Protein AF-A0A355B8C4-F1 (afdb_monomer_lite)

Secondary structure (DSSP, 8-state):
-HHHHHHTT--BPPPSS-SS--B--GGG--SSHHHHHHHHHHHH------GGGGS--TTS----

pLDDT: mean 85.02, std 16.55, range [39.66, 97.38]

Foldseek 3Di:
DVVVCVVVVWDWDDDPPDPDIGTDPVVVPAPAQVRVQVCCCVVPVDHDDRPCVVPDPPPDDDDD

Sequence (64 aa):
MQGYLQRAEIPFIEPQGAYYIMADVSGFGASDDVDFAMRLVREHGVATVPGSSFYHSSGMGGKG

Structure (mmCIF, N/CA/C/O backbone):
data_AF-A0A355B8C4-F1
#
_entry.id   AF-A0A355B8C4-F1
#
loop_
_atom_site.group_PDB
_atom_site.id
_atom_site.type_symbol
_atom_site.label_atom_id
_atom_site.label_a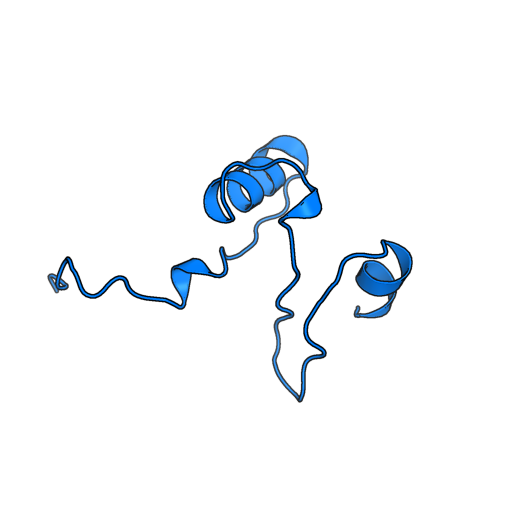lt_id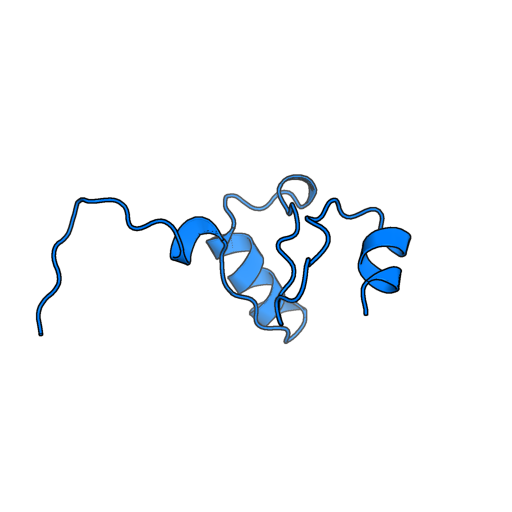
_atom_site.label_comp_id
_atom_site.label_asym_id
_atom_site.label_entity_id
_atom_site.label_seq_id
_atom_site.pdbx_PDB_ins_code
_atom_site.Cartn_x
_atom_site.Cartn_y
_atom_site.Cartn_z
_atom_site.occupancy
_atom_site.B_iso_or_equiv
_atom_site.auth_seq_id
_atom_site.auth_comp_id
_atom_site.auth_asym_id
_atom_site.auth_atom_id
_atom_site.pdbx_PDB_model_num
ATOM 1 N N . MET A 1 1 ? -7.852 -4.602 13.765 1.00 56.62 1 MET A N 1
ATOM 2 C CA . MET A 1 1 ? -7.730 -4.460 12.294 1.00 56.62 1 MET A CA 1
ATOM 3 C C . MET A 1 1 ? -6.638 -5.357 11.697 1.00 56.62 1 MET A C 1
ATOM 5 O O . MET A 1 1 ? -6.847 -5.853 10.602 1.00 56.62 1 MET A O 1
ATOM 9 N N . GLN A 1 2 ? -5.541 -5.652 12.417 1.00 59.44 2 GLN A N 1
ATOM 10 C CA . GLN A 1 2 ? -4.447 -6.537 11.954 1.00 59.44 2 GLN A CA 1
ATOM 11 C C . GLN A 1 2 ? -4.889 -7.975 11.602 1.00 59.44 2 GLN A C 1
ATOM 13 O O . GLN A 1 2 ? -4.341 -8.579 10.685 1.00 59.44 2 GLN A O 1
ATOM 18 N N . GLY A 1 3 ? -5.930 -8.501 12.261 1.00 72.56 3 GLY A N 1
ATOM 19 C CA . GLY A 1 3 ? -6.402 -9.872 12.026 1.00 72.56 3 GLY A CA 1
ATOM 20 C C . GLY A 1 3 ? -6.921 -10.153 10.609 1.00 72.56 3 GLY A C 1
ATOM 21 O O . GLY A 1 3 ? -6.887 -11.300 10.178 1.00 72.56 3 GLY A O 1
ATOM 22 N N . TYR A 1 4 ? -7.370 -9.138 9.859 1.00 86.81 4 TYR A N 1
ATOM 23 C CA . TYR A 1 4 ? -7.868 -9.356 8.496 1.00 86.81 4 TYR A CA 1
ATOM 24 C C . TYR A 1 4 ? -6.742 -9.608 7.493 1.00 86.81 4 TYR A C 1
ATOM 26 O O . TYR A 1 4 ? -6.877 -10.507 6.673 1.00 86.81 4 TYR A O 1
ATOM 34 N N . LEU A 1 5 ? -5.625 -8.879 7.591 1.00 87.19 5 LEU A N 1
ATOM 35 C CA . LEU A 1 5 ? -4.470 -9.095 6.713 1.00 87.19 5 LEU A CA 1
ATOM 36 C C . LEU A 1 5 ? -3.792 -10.437 7.008 1.00 87.19 5 LEU A C 1
ATOM 38 O O . LEU A 1 5 ? -3.476 -11.170 6.080 1.00 87.19 5 LEU A O 1
ATOM 42 N N . GLN A 1 6 ? -3.670 -10.806 8.290 1.00 88.38 6 GLN A N 1
ATOM 43 C CA . GLN A 1 6 ? -3.164 -12.126 8.691 1.00 88.38 6 GLN A CA 1
ATOM 44 C C . GLN A 1 6 ? -4.040 -1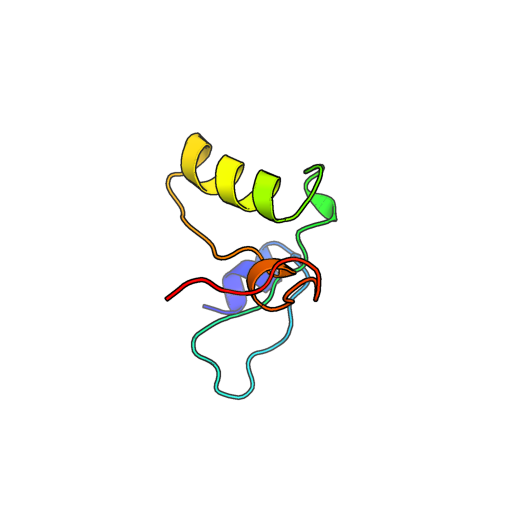3.259 8.151 1.00 88.38 6 GLN A C 1
ATOM 46 O O . GLN A 1 6 ? -3.532 -14.233 7.610 1.00 88.38 6 GLN A O 1
ATOM 51 N N . ARG A 1 7 ? -5.367 -13.125 8.268 1.00 91.88 7 ARG A N 1
ATOM 52 C CA . ARG A 1 7 ? -6.317 -14.132 7.777 1.00 91.88 7 ARG A CA 1
ATOM 53 C C . ARG A 1 7 ? -6.389 -14.190 6.249 1.00 91.88 7 ARG A C 1
ATOM 55 O O . ARG A 1 7 ? -6.750 -15.232 5.716 1.00 91.88 7 ARG A O 1
ATOM 62 N N . ALA A 1 8 ? -6.075 -13.089 5.572 1.00 89.88 8 ALA A N 1
ATOM 63 C CA . ALA A 1 8 ? -5.938 -13.025 4.121 1.00 89.88 8 ALA A CA 1
ATOM 64 C C . ALA A 1 8 ? -4.548 -13.470 3.630 1.00 89.88 8 ALA A C 1
ATOM 66 O O . ALA A 1 8 ? -4.311 -13.436 2.428 1.00 89.88 8 ALA A O 1
ATOM 67 N N . GLU A 1 9 ? -3.642 -13.850 4.541 1.00 92.31 9 GLU A N 1
ATOM 68 C CA . GLU A 1 9 ? -2.263 -14.256 4.237 1.00 92.31 9 GLU A CA 1
ATOM 69 C C . GLU A 1 9 ? -1.482 -13.203 3.430 1.00 92.31 9 GLU A C 1
ATOM 71 O O . GLU A 1 9 ? -0.575 -13.519 2.664 1.00 92.31 9 GLU A O 1
ATOM 76 N N . ILE A 1 10 ? -1.818 -11.925 3.628 1.00 93.75 10 ILE A N 1
ATOM 77 C CA . ILE A 1 10 ? -1.125 -10.797 3.003 1.00 93.75 10 ILE A CA 1
ATOM 78 C C . ILE A 1 10 ? 0.051 -10.421 3.906 1.00 93.75 10 ILE A C 1
ATOM 80 O O . ILE A 1 10 ? -0.189 -10.105 5.073 1.00 93.75 10 ILE A O 1
ATOM 84 N N . PRO A 1 11 ? 1.306 -10.417 3.424 1.00 95.25 11 PRO A N 1
ATOM 85 C CA . PRO A 1 11 ? 2.438 -9.959 4.222 1.00 95.25 11 PRO A CA 1
ATOM 86 C C . PRO A 1 11 ? 2.313 -8.466 4.551 1.00 95.25 11 PRO A C 1
ATOM 88 O O . PRO A 1 11 ? 1.914 -7.663 3.710 1.00 95.25 11 PRO A O 1
ATOM 91 N N . PHE A 1 12 ? 2.664 -8.065 5.772 1.00 94.19 12 PHE A N 1
ATOM 92 C CA . PHE A 1 12 ? 2.651 -6.660 6.182 1.00 94.19 12 PHE A CA 1
ATOM 93 C C . PHE A 1 12 ? 3.641 -6.382 7.314 1.00 94.19 12 PHE A C 1
ATOM 95 O O . PHE A 1 12 ? 4.070 -7.292 8.023 1.00 94.19 12 PHE A O 1
ATOM 102 N N . ILE A 1 13 ? 3.978 -5.106 7.500 1.00 92.12 13 ILE A N 1
ATOM 103 C CA . ILE A 1 13 ? 4.804 -4.639 8.618 1.00 92.12 13 ILE A CA 1
ATOM 104 C C . ILE A 1 13 ? 3.900 -4.343 9.813 1.00 92.12 13 ILE A C 1
ATOM 106 O O . ILE A 1 13 ? 2.986 -3.519 9.723 1.00 92.12 13 ILE A O 1
ATOM 110 N N . GLU A 1 14 ? 4.159 -5.001 10.944 1.00 90.69 14 GLU A N 1
ATOM 111 C CA . GLU A 1 14 ? 3.392 -4.781 12.167 1.00 90.69 14 GLU A CA 1
ATOM 112 C C . GLU A 1 14 ? 3.586 -3.343 12.687 1.00 90.69 14 GLU A C 1
ATOM 114 O O . GLU A 1 14 ? 4.721 -2.917 12.930 1.00 90.69 14 GLU A O 1
ATOM 119 N N . PRO A 1 15 ? 2.501 -2.569 12.870 1.00 90.19 15 PRO A N 1
ATOM 120 C CA . PRO A 1 15 ? 2.616 -1.173 13.262 1.00 90.19 15 PRO A CA 1
ATOM 121 C C . PRO A 1 15 ? 3.043 -1.050 14.731 1.00 90.19 15 PRO A C 1
ATOM 123 O O . PRO A 1 15 ? 2.330 -1.478 15.632 1.00 90.19 15 PRO A O 1
ATOM 126 N N . GLN A 1 16 ? 4.163 -0.372 14.986 1.00 90.56 16 GLN A N 1
ATOM 127 C CA . GLN A 1 16 ? 4.691 -0.104 16.336 1.00 90.56 16 GLN A CA 1
ATOM 128 C C . GLN A 1 16 ? 4.141 1.206 16.944 1.00 90.56 16 GLN A C 1
ATOM 130 O O . GLN A 1 16 ? 4.851 1.933 17.633 1.00 90.56 16 GLN A O 1
ATOM 135 N N . GLY A 1 17 ? 2.883 1.549 16.642 1.00 88.62 17 GLY A N 1
ATOM 136 C CA . GLY A 1 17 ? 2.248 2.822 17.033 1.00 88.62 17 GLY A CA 1
ATOM 137 C C . GLY A 1 17 ? 1.845 3.734 15.866 1.00 88.62 17 GLY A C 1
ATOM 138 O O . GLY A 1 17 ? 1.378 4.848 16.090 1.00 88.62 17 GLY A O 1
ATOM 139 N N . ALA A 1 18 ? 2.002 3.275 14.622 1.00 87.31 18 ALA A N 1
ATOM 140 C CA . ALA A 1 18 ? 1.508 3.978 13.442 1.00 87.31 18 ALA A CA 1
ATOM 141 C C . ALA A 1 18 ? -0.010 3.797 13.256 1.00 87.31 18 ALA A C 1
ATOM 143 O O . ALA A 1 18 ? -0.568 2.743 13.559 1.00 87.31 18 ALA A O 1
ATOM 144 N N . TYR A 1 19 ? -0.661 4.807 12.672 1.00 89.12 19 TYR A N 1
ATOM 145 C CA . TYR A 1 19 ? -2.075 4.752 12.267 1.00 89.12 19 TYR A CA 1
ATOM 146 C C . TYR A 1 19 ? -2.298 4.066 10.905 1.00 89.12 19 TYR A C 1
ATOM 148 O O . TYR A 1 19 ? -3.423 4.017 10.417 1.00 89.12 19 TYR A O 1
ATOM 156 N N . TYR A 1 20 ? -1.237 3.547 10.282 1.00 89.25 20 TYR A N 1
ATOM 157 C CA . TYR A 1 20 ? -1.270 2.858 8.995 1.00 89.25 20 TYR A CA 1
ATOM 158 C C . TYR A 1 20 ? -0.487 1.545 9.064 1.00 89.25 20 TYR A C 1
ATOM 160 O O . TYR A 1 20 ? 0.352 1.347 9.943 1.00 89.25 20 TYR A O 1
ATOM 168 N N . ILE A 1 21 ? -0.768 0.655 8.115 1.00 92.31 21 ILE A N 1
ATOM 169 C CA . ILE A 1 21 ? -0.042 -0.597 7.904 1.00 92.31 21 ILE A CA 1
ATOM 170 C C . ILE A 1 21 ? 0.498 -0.573 6.478 1.00 92.31 21 ILE A C 1
ATOM 172 O O . ILE A 1 21 ? -0.238 -0.239 5.552 1.00 92.31 21 ILE A O 1
ATOM 176 N N . MET A 1 22 ? 1.766 -0.940 6.310 1.00 93.12 22 MET A N 1
ATOM 177 C CA . MET A 1 22 ? 2.343 -1.194 4.993 1.00 93.12 22 MET A CA 1
ATOM 178 C C . MET A 1 22 ? 2.184 -2.680 4.676 1.00 93.12 22 MET A C 1
ATOM 180 O O . MET A 1 22 ? 2.682 -3.513 5.435 1.00 93.12 22 MET A O 1
ATOM 184 N N . ALA A 1 23 ? 1.478 -3.003 3.594 1.00 94.12 23 ALA A N 1
ATOM 185 C CA . ALA A 1 23 ? 1.231 -4.371 3.147 1.00 94.12 23 ALA A CA 1
ATOM 186 C C . ALA A 1 23 ? 1.928 -4.633 1.807 1.00 94.12 23 ALA A C 1
ATOM 188 O O . ALA A 1 23 ? 1.973 -3.751 0.949 1.00 94.12 23 ALA A O 1
ATOM 189 N N . ASP A 1 24 ? 2.463 -5.838 1.634 1.00 93.69 24 ASP A N 1
ATOM 190 C CA . ASP A 1 24 ? 3.042 -6.291 0.374 1.00 93.69 24 ASP A CA 1
ATOM 191 C C . ASP A 1 24 ? 1.924 -6.724 -0.578 1.00 93.69 24 ASP A C 1
ATOM 193 O O . ASP A 1 24 ? 1.141 -7.630 -0.283 1.00 93.69 24 ASP A O 1
ATOM 197 N N . VAL A 1 25 ? 1.853 -6.054 -1.726 1.00 93.25 25 VAL A N 1
ATOM 198 C CA . VAL A 1 25 ? 0.835 -6.281 -2.757 1.00 93.25 25 VAL A CA 1
ATOM 199 C C . VAL A 1 25 ? 1.414 -6.889 -4.040 1.00 93.25 25 VAL A C 1
ATOM 201 O O . VAL A 1 25 ? 0.710 -7.021 -5.040 1.00 93.25 25 VAL A O 1
ATOM 204 N N . SER A 1 26 ? 2.684 -7.303 -4.029 1.00 91.88 26 SER A N 1
ATOM 205 C CA . SER A 1 26 ? 3.361 -7.872 -5.204 1.00 91.88 26 SER A CA 1
ATOM 206 C C . SER A 1 26 ? 2.698 -9.158 -5.722 1.00 91.88 26 SER A C 1
ATOM 208 O O . SER A 1 26 ? 2.696 -9.420 -6.924 1.00 91.88 26 SER A O 1
ATOM 210 N N . GLY A 1 27 ? 2.050 -9.929 -4.842 1.00 93.31 27 GLY A N 1
ATOM 211 C CA . GLY A 1 27 ? 1.330 -11.158 -5.193 1.00 93.31 27 GLY A CA 1
ATOM 212 C C . GLY A 1 27 ? 0.018 -10.961 -5.968 1.00 93.31 27 GLY A C 1
ATOM 213 O O . GLY A 1 27 ? -0.578 -11.945 -6.397 1.00 93.31 27 GLY A O 1
ATOM 214 N N . PHE A 1 28 ? -0.447 -9.722 -6.170 1.00 92.12 28 PHE A N 1
ATOM 215 C CA . PHE A 1 28 ? -1.757 -9.430 -6.776 1.00 92.12 28 PHE A CA 1
ATOM 216 C C . PHE A 1 28 ? -1.717 -9.173 -8.293 1.00 92.12 28 PHE A C 1
ATOM 218 O O . PHE A 1 28 ? -2.727 -8.784 -8.891 1.00 92.12 28 PHE A O 1
ATOM 225 N N . GLY A 1 29 ? -0.558 -9.373 -8.928 1.00 93.12 29 GLY A N 1
ATOM 226 C CA . GLY A 1 29 ? -0.400 -9.246 -10.381 1.00 93.12 29 GLY A CA 1
ATOM 227 C C . GLY A 1 29 ? -0.630 -7.829 -10.920 1.00 93.12 29 GLY A C 1
ATOM 228 O O . GLY A 1 29 ? -0.964 -7.674 -12.091 1.00 93.12 29 GLY A O 1
ATOM 229 N N . ALA A 1 30 ? -0.508 -6.807 -10.071 1.00 91.69 30 ALA A N 1
ATOM 230 C CA . ALA A 1 30 ? -0.453 -5.414 -10.504 1.00 91.69 30 ALA A CA 1
ATOM 231 C C . ALA A 1 30 ? 0.937 -5.089 -11.067 1.00 91.69 30 ALA A C 1
ATOM 233 O O . ALA A 1 30 ? 1.926 -5.720 -10.688 1.00 91.69 30 ALA A O 1
ATOM 234 N N . SER A 1 31 ? 1.018 -4.106 -11.965 1.00 93.44 31 SER A N 1
ATOM 235 C CA . SER A 1 31 ? 2.305 -3.678 -12.530 1.00 93.44 31 SER A CA 1
ATOM 236 C C . SER A 1 31 ? 3.186 -2.963 -11.505 1.00 93.44 31 SER A C 1
ATOM 238 O O . SER A 1 31 ? 4.403 -3.129 -11.518 1.00 93.44 31 SER A O 1
ATOM 240 N N . ASP A 1 32 ? 2.566 -2.177 -10.627 1.00 93.94 32 ASP A N 1
ATOM 241 C CA . ASP A 1 32 ? 3.185 -1.473 -9.508 1.00 93.94 32 ASP A CA 1
ATOM 242 C C . ASP A 1 32 ? 2.134 -1.170 -8.420 1.00 93.94 32 ASP A C 1
ATOM 244 O O . ASP A 1 32 ? 0.960 -1.548 -8.519 1.00 93.94 32 ASP A O 1
ATOM 248 N N . ASP A 1 33 ? 2.562 -0.519 -7.341 1.00 94.25 33 ASP A N 1
ATOM 249 C CA . ASP A 1 33 ? 1.698 -0.197 -6.206 1.00 94.25 33 ASP A CA 1
ATOM 250 C C . ASP A 1 33 ? 0.683 0.921 -6.500 1.00 94.25 33 ASP A C 1
ATOM 252 O O . ASP A 1 33 ? -0.378 0.970 -5.871 1.00 94.25 33 ASP A O 1
ATOM 256 N N . VAL A 1 34 ? 0.965 1.783 -7.481 1.00 95.75 34 VAL A N 1
ATOM 257 C CA . VAL A 1 34 ? 0.038 2.812 -7.964 1.00 95.75 34 VAL A CA 1
ATOM 258 C C . VAL A 1 34 ? -1.110 2.166 -8.737 1.00 95.75 34 VAL A C 1
ATOM 260 O O . VAL A 1 34 ? -2.274 2.469 -8.461 1.00 95.75 34 VAL A O 1
ATOM 263 N N . ASP A 1 35 ? -0.813 1.248 -9.658 1.00 96.50 35 ASP A N 1
ATOM 264 C CA . ASP A 1 35 ? -1.815 0.465 -10.383 1.00 96.50 35 ASP A CA 1
ATOM 265 C C . ASP A 1 35 ? -2.700 -0.321 -9.412 1.00 96.50 35 ASP A C 1
ATOM 267 O O . ASP A 1 35 ? -3.929 -0.240 -9.488 1.00 96.50 35 ASP A O 1
ATOM 271 N N . PHE A 1 36 ? -2.096 -0.997 -8.428 1.00 96.62 36 PHE A N 1
ATOM 272 C CA . PHE A 1 36 ? -2.851 -1.725 -7.410 1.00 96.62 36 PHE A CA 1
ATOM 273 C C . PHE A 1 36 ? -3.812 -0.814 -6.629 1.00 96.62 36 PHE A C 1
ATOM 275 O O . PHE A 1 36 ? -4.994 -1.140 -6.489 1.00 96.62 36 PHE A O 1
ATOM 282 N N . ALA A 1 37 ? -3.344 0.348 -6.158 1.00 96.44 37 ALA A N 1
ATOM 283 C CA . ALA A 1 37 ? -4.185 1.307 -5.439 1.00 96.44 37 ALA A CA 1
ATOM 284 C C . ALA A 1 37 ? -5.355 1.805 -6.305 1.00 96.44 37 ALA A C 1
ATOM 286 O O . ALA A 1 37 ? -6.496 1.881 -5.842 1.00 96.44 37 ALA A O 1
ATOM 287 N N . MET A 1 38 ? -5.103 2.088 -7.585 1.00 97.00 38 MET A N 1
ATOM 288 C CA . MET A 1 38 ? -6.143 2.532 -8.512 1.00 97.00 38 MET A CA 1
ATOM 289 C C . MET A 1 38 ? -7.165 1.437 -8.826 1.00 97.00 38 MET A C 1
ATOM 291 O O . MET A 1 38 ? -8.359 1.733 -8.924 1.00 97.00 38 MET A O 1
ATOM 295 N N . ARG A 1 39 ? -6.732 0.180 -8.964 1.00 96.88 39 ARG A N 1
ATOM 296 C CA . ARG A 1 39 ? -7.631 -0.972 -9.133 1.00 96.88 39 ARG A CA 1
ATOM 297 C C . ARG A 1 39 ? -8.528 -1.152 -7.918 1.00 96.88 39 ARG A C 1
ATOM 299 O O . ARG A 1 39 ? -9.740 -1.262 -8.074 1.00 96.88 39 ARG A O 1
ATOM 306 N N . LEU A 1 40 ? -7.966 -1.068 -6.714 1.00 96.38 40 LEU A N 1
ATOM 307 C CA . LEU A 1 40 ? -8.718 -1.195 -5.467 1.00 96.38 40 LEU A CA 1
ATOM 308 C C . LEU A 1 40 ? -9.825 -0.131 -5.338 1.00 96.38 40 LEU A C 1
ATOM 310 O O . LEU A 1 40 ? -10.953 -0.444 -4.947 1.00 96.38 40 LEU A O 1
ATOM 314 N N . VAL A 1 41 ? -9.539 1.108 -5.751 1.00 97.25 41 VAL A N 1
ATOM 315 C CA . VAL A 1 41 ? -10.541 2.184 -5.802 1.00 97.25 41 VAL A CA 1
ATOM 316 C C . VAL A 1 41 ? -11.639 1.866 -6.815 1.00 97.25 41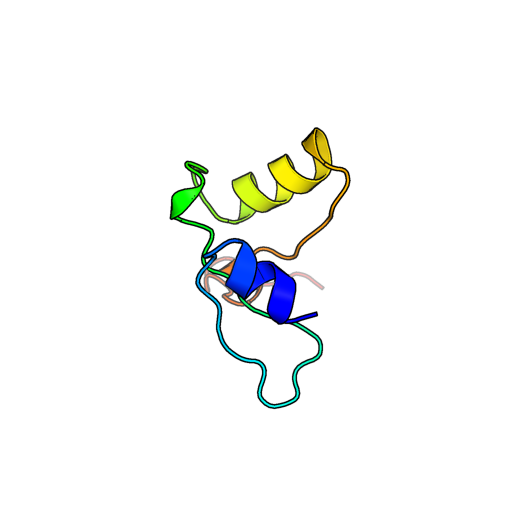 VAL A C 1
ATOM 318 O O . VAL A 1 41 ? -12.820 1.980 -6.495 1.00 97.25 41 VAL A O 1
ATOM 321 N N . ARG A 1 42 ? -11.268 1.478 -8.038 1.00 97.38 42 ARG A N 1
ATOM 322 C CA . ARG A 1 42 ? -12.215 1.281 -9.148 1.00 97.38 42 ARG A CA 1
ATOM 323 C C . ARG A 1 42 ? -13.101 0.051 -8.969 1.00 97.38 42 ARG A C 1
ATOM 325 O O . ARG A 1 42 ? -14.287 0.113 -9.267 1.00 97.38 42 ARG A O 1
ATOM 332 N N . GLU A 1 43 ? -12.519 -1.054 -8.521 1.00 97.12 43 GLU A N 1
ATOM 333 C CA . GLU A 1 43 ? -13.172 -2.365 -8.470 1.00 97.12 43 GLU A CA 1
ATOM 334 C C . GLU A 1 43 ? -13.868 -2.607 -7.126 1.00 97.12 43 GLU A C 1
ATOM 336 O O . GLU A 1 43 ? -14.891 -3.290 -7.068 1.00 97.12 43 GLU A O 1
ATOM 341 N N . HIS A 1 44 ? -13.339 -2.028 -6.044 1.00 96.12 44 HIS A N 1
ATOM 342 C CA . HIS A 1 44 ? -13.792 -2.317 -4.683 1.00 96.12 44 HIS A CA 1
ATOM 343 C C . HIS A 1 44 ? -14.163 -1.073 -3.866 1.00 96.12 44 HIS A C 1
ATOM 345 O O . HIS A 1 44 ? -14.649 -1.212 -2.745 1.00 96.12 44 HIS A O 1
ATOM 351 N N . GLY A 1 45 ? -13.976 0.137 -4.404 1.00 97.06 45 GLY A N 1
ATOM 352 C CA . GLY A 1 45 ? -14.341 1.381 -3.722 1.00 97.06 45 GLY A CA 1
ATOM 353 C C . GLY A 1 45 ? -13.461 1.714 -2.515 1.00 97.06 45 GLY A C 1
ATOM 354 O O . GLY A 1 45 ? -13.873 2.504 -1.667 1.00 97.06 45 GLY A O 1
ATOM 355 N N . VAL A 1 46 ? -12.267 1.120 -2.411 1.00 95.56 46 VAL A N 1
ATOM 356 C CA . VAL A 1 46 ? -11.349 1.333 -1.283 1.00 95.56 46 VAL A CA 1
ATOM 357 C C . VAL A 1 46 ? -10.115 2.090 -1.757 1.00 95.56 46 VAL A C 1
ATOM 359 O O . VAL A 1 46 ? -9.382 1.625 -2.624 1.00 95.56 46 VAL A O 1
ATOM 362 N N . ALA A 1 47 ? -9.874 3.259 -1.164 1.00 95.31 47 ALA A N 1
ATOM 363 C CA . ALA A 1 47 ? -8.692 4.068 -1.435 1.00 95.31 47 ALA A CA 1
ATOM 364 C C . ALA A 1 47 ? -7.535 3.714 -0.495 1.00 95.31 47 ALA A C 1
ATOM 366 O O . ALA A 1 47 ? -7.714 3.620 0.720 1.00 95.31 47 ALA A O 1
ATOM 367 N N . THR A 1 48 ? -6.340 3.567 -1.065 1.00 95.00 48 THR A N 1
ATOM 368 C CA . THR A 1 48 ? -5.076 3.351 -0.351 1.00 95.00 48 THR A CA 1
ATOM 369 C C . THR A 1 48 ? -4.014 4.331 -0.839 1.00 95.00 48 THR A C 1
ATOM 371 O O . THR A 1 48 ? -4.166 4.973 -1.878 1.00 95.00 48 THR 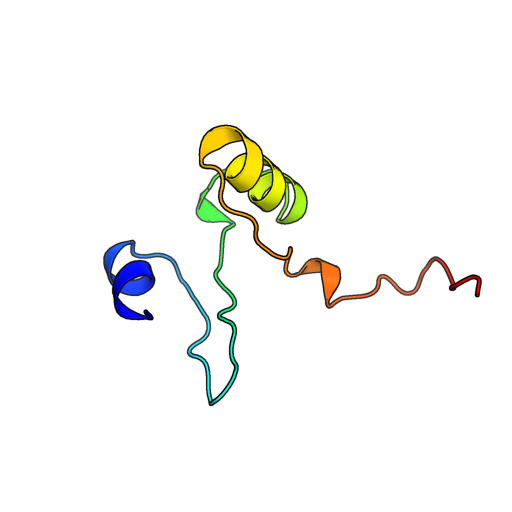A O 1
ATOM 374 N N . VAL A 1 49 ? -2.936 4.468 -0.067 1.00 94.88 49 VAL A N 1
ATOM 375 C CA . VAL A 1 49 ? -1.769 5.272 -0.446 1.00 94.88 49 VAL A CA 1
ATOM 376 C C . VAL A 1 49 ? -0.697 4.327 -0.996 1.00 94.88 49 VAL A C 1
ATOM 378 O O . VAL A 1 49 ? -0.295 3.422 -0.262 1.00 94.88 49 VAL A O 1
ATOM 381 N N . PRO A 1 50 ? -0.220 4.511 -2.242 1.00 94.69 50 PRO A N 1
ATOM 382 C CA . PRO A 1 50 ? 0.901 3.738 -2.775 1.00 94.69 50 PRO A CA 1
ATOM 383 C C . PRO A 1 50 ? 2.152 3.939 -1.912 1.00 94.69 50 PRO A C 1
ATOM 385 O O . PRO A 1 50 ? 2.490 5.076 -1.575 1.00 94.69 50 PRO A O 1
ATOM 388 N N . GLY A 1 51 ? 2.857 2.860 -1.569 1.00 90.75 51 GLY A N 1
ATOM 389 C CA . GLY A 1 51 ? 4.068 2.917 -0.743 1.00 90.75 51 GLY A CA 1
ATOM 390 C C . GLY A 1 51 ? 5.175 3.768 -1.376 1.00 90.75 51 GLY A C 1
ATOM 391 O O . GLY A 1 51 ? 5.867 4.513 -0.684 1.00 90.75 51 GLY A O 1
ATOM 392 N N . SER A 1 52 ? 5.272 3.744 -2.704 1.00 90.75 52 SER A N 1
ATOM 393 C CA . SER A 1 52 ? 6.147 4.573 -3.533 1.00 90.75 52 SER A CA 1
ATOM 394 C C . SER A 1 52 ? 5.916 6.071 -3.334 1.00 90.75 52 SER A C 1
ATOM 396 O O . SER A 1 52 ? 6.856 6.846 -3.478 1.00 90.75 52 SER A O 1
ATOM 398 N N . SER A 1 53 ? 4.728 6.500 -2.889 1.00 87.25 53 SER A N 1
ATOM 399 C CA . SER A 1 53 ? 4.447 7.913 -2.582 1.00 87.25 53 SER A CA 1
ATOM 400 C C . SER A 1 53 ? 5.280 8.450 -1.413 1.00 87.25 53 SER A C 1
ATOM 402 O O . SER A 1 53 ? 5.487 9.657 -1.314 1.00 87.25 53 SER A O 1
ATOM 404 N N . PHE A 1 54 ? 5.776 7.573 -0.533 1.00 84.75 54 PHE A N 1
ATOM 405 C CA . PHE A 1 54 ? 6.681 7.949 0.558 1.00 84.75 54 PHE A CA 1
ATOM 406 C C . PHE A 1 54 ? 8.145 8.054 0.112 1.00 84.75 54 PHE A C 1
ATOM 408 O O . PHE A 1 54 ? 8.967 8.630 0.825 1.00 84.75 54 PHE A O 1
ATOM 415 N N . TYR A 1 55 ? 8.475 7.528 -1.068 1.00 75.88 55 TYR A N 1
ATOM 416 C CA . TYR A 1 55 ? 9.806 7.589 -1.651 1.00 75.88 55 TYR A CA 1
ATOM 417 C C . TYR A 1 55 ? 9.805 8.601 -2.793 1.00 75.88 55 TYR A C 1
ATOM 419 O O . TYR A 1 55 ? 9.469 8.296 -3.934 1.00 75.88 55 TYR A O 1
ATOM 427 N N . HIS A 1 56 ? 10.218 9.835 -2.507 1.00 59.84 56 HIS A N 1
ATOM 428 C CA . HIS A 1 56 ? 10.486 10.790 -3.575 1.00 59.84 56 HIS A CA 1
ATOM 429 C C . HIS A 1 56 ? 11.647 10.283 -4.436 1.00 59.84 56 HIS A C 1
ATOM 431 O O . HIS A 1 56 ? 12.792 10.244 -3.985 1.00 59.84 56 HIS A O 1
ATOM 437 N N . SER A 1 57 ? 11.379 9.962 -5.705 1.00 57.38 57 SER A N 1
ATOM 438 C CA . SER A 1 57 ? 12.424 9.958 -6.723 1.00 57.38 57 SER A CA 1
ATOM 439 C C . SER A 1 57 ? 12.993 11.375 -6.779 1.00 57.38 57 S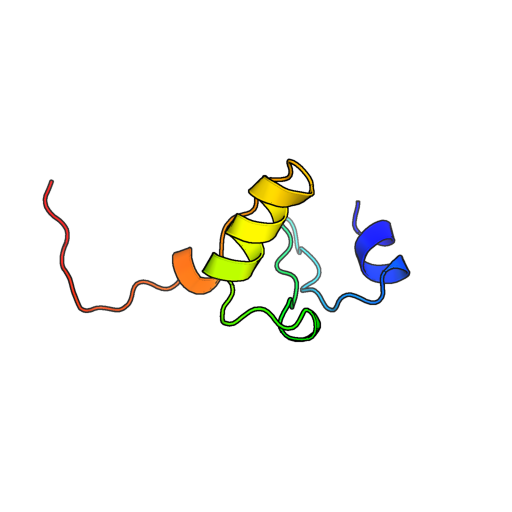ER A C 1
ATOM 441 O O . SER A 1 57 ? 12.337 12.301 -7.265 1.00 57.38 57 SER A O 1
ATOM 443 N N . SER A 1 58 ? 14.186 11.569 -6.224 1.00 51.00 58 SER A N 1
ATOM 444 C CA . SER A 1 58 ? 14.964 12.802 -6.319 1.00 51.00 58 SER A CA 1
ATOM 445 C C . SER A 1 58 ? 15.280 13.076 -7.794 1.00 51.00 58 SER A C 1
ATOM 447 O O . SER A 1 58 ? 16.310 12.650 -8.306 1.00 51.00 58 SER A O 1
ATOM 449 N N . GLY A 1 59 ? 14.340 13.706 -8.497 1.00 52.44 59 GLY A N 1
ATOM 450 C CA . GLY A 1 59 ? 14.397 13.889 -9.948 1.00 52.44 59 GLY A CA 1
ATOM 451 C C . GLY A 1 59 ? 13.505 14.997 -10.507 1.00 52.44 59 GLY A C 1
ATOM 452 O O . GLY A 1 59 ? 13.813 15.516 -11.572 1.00 52.44 59 GLY A O 1
ATOM 453 N N . MET A 1 60 ? 12.469 15.449 -9.796 1.00 48.69 60 MET A N 1
ATOM 454 C CA . MET A 1 60 ? 11.720 16.647 -10.191 1.00 48.69 60 MET A CA 1
ATOM 455 C C . MET A 1 60 ? 11.344 17.464 -8.959 1.00 48.69 60 MET A C 1
ATOM 457 O O . MET A 1 60 ? 10.492 17.084 -8.161 1.00 48.69 60 MET A O 1
ATOM 461 N N . GLY A 1 61 ? 12.076 18.568 -8.797 1.00 44.56 61 GLY A N 1
ATOM 462 C CA . GLY A 1 61 ? 11.923 19.529 -7.718 1.00 44.56 61 GLY A CA 1
ATOM 463 C C . GLY A 1 61 ? 10.553 20.198 -7.721 1.00 44.56 61 GLY A C 1
ATOM 464 O O . GLY A 1 61 ? 9.932 20.399 -8.766 1.00 44.56 61 GLY A O 1
ATOM 465 N N . GLY A 1 62 ? 10.106 20.537 -6.515 1.00 44.97 62 GLY A N 1
ATOM 466 C CA . GLY A 1 62 ? 8.859 21.239 -6.283 1.00 44.97 62 GLY A CA 1
ATOM 467 C C . GLY A 1 62 ? 8.791 22.579 -7.006 1.00 44.97 62 GLY A C 1
ATOM 468 O O . GLY A 1 62 ? 9.796 23.251 -7.246 1.00 44.97 62 GLY A O 1
ATOM 469 N N . LYS A 1 63 ? 7.565 22.987 -7.302 1.00 39.66 63 LYS A N 1
ATOM 470 C CA . LYS A 1 63 ? 7.229 24.393 -7.461 1.00 39.66 63 LYS A CA 1
ATOM 471 C C . LYS A 1 63 ? 6.130 24.694 -6.456 1.00 39.66 63 LYS A C 1
ATOM 473 O O . LYS A 1 63 ? 5.050 24.112 -6.543 1.00 39.66 63 LYS A O 1
ATOM 478 N N . GLY A 1 64 ? 6.493 25.497 -5.457 1.00 41.31 64 GLY A N 1
ATOM 479 C CA . GLY A 1 64 ? 5.528 26.303 -4.718 1.00 41.31 64 GLY A CA 1
ATOM 480 C C . GLY A 1 64 ? 5.030 27.467 -5.561 1.00 41.31 64 GLY A C 1
ATOM 481 O O . GLY A 1 64 ? 5.406 27.542 -6.757 1.00 41.31 64 GLY A O 1
#

Radius of gyration: 13.86 Å; chains: 1; bounding box: 29×41×30 Å